Protein AF-A0A401PVR5-F1 (afdb_monomer_lite)

Organism: Scyliorhinus torazame (NCBI:txid75743)

Foldseek 3Di:
DDDDDPDPPPPPPPPDDPDDDDDDPDPVVLVVCQVVQAQDQPDPDPPDPRRVPGDHDDDDPPDDPCVVCVVVVVVVVVVVVVVVVVVVVVVVVVVVVVVVVVVVVVVVVVCVVCVVVVHDDDDDDDPDPDDDDPVRVVVVVVVVVVVVVVVVVVVVVVVVVVVVCVVVVCVVPPVPPPDD

Radius of gyration: 46.66 Å; chains: 1; bounding box: 92×115×106 Å

InterPro domains:
  IPR039119 ABT1/Esf2 [PTHR12311] (5-173)
  IPR060369 Pre-rRNA-processing protein ESF2-like coiled-coil region [PF27577] (66-111)

Structure (mmCIF, N/CA/C/O backbone):
data_AF-A0A401PVR5-F1
#
_entry.id   AF-A0A401PVR5-F1
#
loop_
_atom_site.group_PDB
_atom_site.id
_atom_site.type_symbol
_atom_site.label_atom_id
_atom_site.label_alt_id
_atom_site.label_comp_id
_atom_site.label_asym_id
_atom_site.label_entity_id
_atom_site.label_seq_id
_atom_site.pdbx_PDB_ins_code
_atom_site.Cartn_x
_atom_site.Cartn_y
_atom_site.Cartn_z
_atom_site.occupancy
_atom_site.B_iso_or_equiv
_atom_site.auth_seq_id
_atom_site.auth_comp_id
_atom_site.auth_asym_id
_atom_site.auth_atom_id
_atom_site.pdbx_PDB_model_num
ATOM 1 N N . THR A 1 1 ? 1.203 54.900 -40.734 1.00 43.44 1 THR A N 1
ATOM 2 C CA . THR A 1 1 ? 0.193 53.871 -41.084 1.00 43.44 1 THR A CA 1
ATOM 3 C C . THR A 1 1 ? 0.898 52.586 -41.490 1.00 43.44 1 THR A C 1
ATOM 5 O O . THR A 1 1 ? 1.979 52.673 -42.048 1.00 43.44 1 THR A O 1
ATOM 8 N N . ARG A 1 2 ? 0.270 51.426 -41.217 1.00 43.12 2 ARG A N 1
ATOM 9 C CA . ARG A 1 2 ? 0.728 50.028 -41.450 1.00 43.12 2 ARG A CA 1
ATOM 10 C C . ARG A 1 2 ? 1.867 49.588 -40.511 1.00 43.12 2 ARG A C 1
ATOM 12 O O . ARG A 1 2 ? 3.000 49.989 -40.677 1.00 43.12 2 ARG A O 1
ATOM 19 N N . GLY A 1 3 ? 1.661 48.796 -39.462 1.00 45.09 3 GLY A N 1
ATOM 20 C CA . GLY A 1 3 ? 0.705 47.707 -39.303 1.00 45.09 3 GLY A CA 1
ATOM 21 C C . GLY A 1 3 ? 1.276 46.426 -39.908 1.00 45.09 3 GLY A C 1
ATOM 22 O O . GLY A 1 3 ? 0.932 46.085 -41.032 1.00 45.09 3 GLY A O 1
ATOM 23 N N . SER A 1 4 ? 2.096 45.691 -39.150 1.00 46.09 4 SER A N 1
ATOM 24 C CA . SER A 1 4 ? 2.205 44.242 -39.333 1.00 46.09 4 SER A CA 1
ATOM 25 C C . SER A 1 4 ? 2.110 43.541 -37.974 1.00 46.09 4 SER A C 1
ATOM 27 O O . SER A 1 4 ? 2.965 43.626 -37.095 1.00 46.09 4 SER A O 1
ATOM 29 N N . ARG A 1 5 ? 0.953 42.905 -37.775 1.00 54.34 5 ARG A N 1
ATOM 30 C CA . ARG A 1 5 ? 0.656 41.993 -36.675 1.00 54.34 5 ARG A CA 1
ATOM 31 C C . ARG A 1 5 ? 1.469 40.715 -36.885 1.00 54.34 5 ARG A C 1
ATOM 33 O O . ARG A 1 5 ? 1.010 39.795 -37.556 1.00 54.34 5 ARG A O 1
ATOM 40 N N . GLY A 1 6 ? 2.639 40.627 -36.263 1.00 49.81 6 GLY A N 1
ATOM 41 C CA . GLY A 1 6 ? 3.298 39.351 -35.991 1.00 49.81 6 GLY A CA 1
ATOM 42 C C . GLY A 1 6 ? 2.595 38.657 -34.826 1.00 49.81 6 GLY A C 1
ATOM 43 O O . GLY A 1 6 ? 2.890 38.921 -33.665 1.00 49.81 6 GLY A O 1
ATOM 44 N N . LYS A 1 7 ? 1.595 37.836 -35.152 1.00 49.62 7 LYS A N 1
ATOM 45 C CA . LYS A 1 7 ? 0.781 36.997 -34.257 1.00 49.62 7 LYS A CA 1
ATOM 46 C C . LYS A 1 7 ? 1.609 36.472 -33.069 1.00 49.62 7 LYS A C 1
ATOM 48 O O . LYS A 1 7 ? 2.506 35.652 -33.254 1.00 49.62 7 LYS A O 1
ATOM 53 N N . LYS A 1 8 ? 1.265 36.888 -31.840 1.00 49.59 8 LYS A N 1
ATOM 54 C CA . LYS A 1 8 ? 1.610 36.153 -30.612 1.00 49.59 8 LYS A CA 1
ATOM 55 C C . LYS A 1 8 ? 0.906 34.798 -30.700 1.00 49.59 8 LYS A C 1
ATOM 57 O O . LYS A 1 8 ? -0.167 34.615 -30.133 1.00 49.59 8 LYS A O 1
ATOM 62 N N . ASN A 1 9 ? 1.460 33.863 -31.469 1.00 49.44 9 ASN A N 1
ATOM 63 C CA . ASN A 1 9 ? 1.042 32.475 -31.407 1.00 49.44 9 ASN A CA 1
ATOM 64 C C . ASN A 1 9 ? 1.387 32.029 -29.995 1.00 49.44 9 ASN A C 1
ATOM 66 O O . ASN A 1 9 ? 2.559 31.832 -29.674 1.00 49.44 9 ASN A O 1
ATOM 70 N N . GLY A 1 10 ? 0.361 31.988 -29.140 1.00 51.56 10 GLY A N 1
ATOM 71 C CA . GLY A 1 10 ? 0.445 31.514 -27.774 1.00 51.56 10 GLY A CA 1
ATOM 72 C C . GLY A 1 10 ? 1.213 30.211 -27.797 1.00 51.56 10 GLY A C 1
ATOM 73 O O . GLY A 1 10 ? 0.718 29.197 -28.292 1.00 51.56 10 GLY A O 1
ATOM 74 N N . LYS A 1 11 ? 2.467 30.275 -27.344 1.00 57.84 11 LYS A N 1
ATOM 75 C CA . LYS A 1 11 ? 3.331 29.116 -27.204 1.00 57.84 11 LYS A CA 1
ATOM 76 C C . LYS A 1 11 ? 2.572 28.255 -26.210 1.00 57.84 11 LYS A C 1
ATOM 78 O O . LYS A 1 11 ? 2.575 28.559 -25.020 1.00 57.84 11 LYS A O 1
ATOM 83 N N . ARG A 1 12 ? 1.831 27.256 -26.706 1.00 60.22 12 ARG A N 1
ATOM 84 C CA . ARG A 1 12 ? 1.288 26.184 -25.880 1.00 60.22 12 ARG A CA 1
ATOM 85 C C . ARG A 1 12 ? 2.527 25.625 -25.207 1.00 60.22 12 ARG A C 1
ATOM 87 O O . ARG A 1 12 ? 3.291 24.898 -25.839 1.00 60.22 12 ARG A O 1
ATOM 94 N N . ARG A 1 13 ? 2.808 26.081 -23.985 1.00 60.53 13 ARG A N 1
ATOM 95 C CA . ARG A 1 13 ? 3.839 25.514 -23.127 1.00 60.53 13 ARG A CA 1
ATOM 96 C C . ARG A 1 13 ? 3.290 24.139 -22.787 1.00 60.53 13 ARG A C 1
ATOM 98 O O . ARG A 1 13 ? 2.612 23.961 -21.783 1.00 60.53 13 ARG A O 1
ATOM 105 N N . GLY A 1 14 ? 3.436 23.211 -23.734 1.00 62.59 14 GLY A N 1
ATOM 106 C CA . GLY A 1 14 ? 3.152 21.809 -23.512 1.00 62.59 14 GLY A CA 1
ATOM 107 C C . GLY A 1 14 ? 3.935 21.437 -22.271 1.00 62.59 14 GLY A C 1
ATOM 108 O O . GLY A 1 14 ? 5.108 21.801 -22.173 1.00 62.59 14 GLY A O 1
ATOM 109 N N . LYS A 1 15 ? 3.251 20.829 -21.304 1.00 72.44 15 LYS A N 1
ATOM 110 C CA . LYS A 1 15 ? 3.867 20.342 -20.073 1.00 72.44 15 LYS A CA 1
ATOM 111 C C . LYS A 1 15 ? 5.129 19.579 -20.471 1.00 72.44 15 LYS A C 1
ATOM 113 O O . LYS A 1 15 ? 5.051 18.609 -21.223 1.00 72.44 15 LYS A O 1
ATOM 118 N N . SER A 1 16 ? 6.283 20.102 -20.076 1.00 76.81 16 SER A N 1
ATOM 119 C CA . SER A 1 16 ? 7.560 19.432 -20.266 1.00 76.81 16 SER A CA 1
ATOM 120 C C . SER A 1 16 ? 7.640 18.364 -19.192 1.00 76.81 16 SER A C 1
ATOM 122 O O . SER A 1 16 ? 7.754 18.682 -18.010 1.00 76.81 16 SER A O 1
ATOM 124 N N . PHE A 1 17 ? 7.501 17.114 -19.603 1.00 82.62 17 PHE A N 1
ATOM 125 C CA . PHE A 1 17 ? 7.774 15.976 -18.743 1.00 82.62 17 PHE A CA 1
ATOM 126 C C . PHE A 1 17 ? 9.237 15.589 -18.935 1.00 82.62 17 PHE A C 1
ATOM 128 O O . PHE A 1 17 ? 9.705 15.531 -20.071 1.0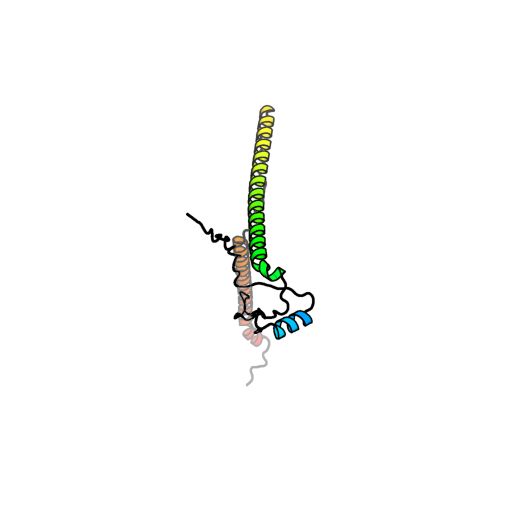0 82.62 17 PHE A O 1
ATOM 135 N N . THR A 1 18 ? 9.948 15.367 -17.832 1.00 86.19 18 THR A N 1
ATOM 136 C CA . THR A 1 18 ? 11.359 14.955 -17.855 1.00 86.19 18 THR A CA 1
ATOM 137 C C . THR A 1 18 ? 11.502 13.492 -18.267 1.00 86.19 18 THR A C 1
ATOM 139 O O . THR A 1 18 ? 12.460 13.126 -18.935 1.00 86.19 18 THR A O 1
ATOM 142 N N . GLU A 1 19 ? 10.527 12.660 -17.896 1.00 90.50 19 GLU A N 1
ATOM 143 C CA . GLU A 1 19 ? 10.560 11.211 -18.080 1.00 90.50 19 GLU A CA 1
ATOM 144 C C . GLU A 1 19 ? 9.168 10.677 -18.442 1.00 90.50 19 GLU A C 1
ATOM 146 O O . GLU A 1 19 ? 8.143 11.315 -18.174 1.00 90.50 19 GLU A O 1
ATOM 151 N N . GLY A 1 20 ? 9.129 9.490 -19.047 1.00 91.94 20 GLY A N 1
ATOM 152 C CA . GLY A 1 20 ? 7.903 8.802 -19.435 1.00 91.94 20 GLY A CA 1
ATOM 153 C C . GLY A 1 20 ? 8.089 7.288 -19.472 1.00 91.94 20 GLY A C 1
ATOM 154 O O . GLY A 1 20 ? 9.207 6.785 -19.555 1.00 91.94 20 GLY A O 1
ATOM 155 N N . TRP A 1 21 ? 6.973 6.564 -19.417 1.00 93.25 21 TRP A N 1
ATOM 156 C CA . TRP A 1 21 ? 6.944 5.105 -19.372 1.00 93.25 21 TRP A CA 1
ATOM 157 C C . TRP A 1 21 ? 6.243 4.551 -20.611 1.00 93.25 21 TRP A C 1
ATOM 159 O O . TRP A 1 21 ? 5.216 5.079 -21.033 1.00 93.25 21 TRP A O 1
ATOM 169 N N . VAL A 1 22 ? 6.784 3.472 -21.179 1.00 94.50 22 VAL A N 1
ATOM 170 C CA . VAL A 1 22 ? 6.190 2.747 -22.310 1.00 94.50 22 VAL A CA 1
ATOM 171 C C . VAL A 1 22 ? 6.141 1.266 -21.956 1.00 94.50 22 VAL A C 1
ATOM 173 O O . VAL A 1 22 ? 7.166 0.669 -21.626 1.00 94.50 22 VAL A O 1
ATOM 176 N N . GLU A 1 23 ? 4.954 0.670 -22.023 1.00 95.06 23 GLU A N 1
ATOM 177 C CA . GLU A 1 23 ? 4.744 -0.758 -21.789 1.00 95.06 23 GLU A CA 1
ATOM 178 C C . GLU A 1 23 ? 4.593 -1.493 -23.124 1.00 95.06 23 GLU A C 1
ATOM 180 O O . GLU A 1 23 ? 3.884 -1.049 -24.026 1.00 95.06 23 GLU A O 1
ATOM 185 N N . PHE A 1 24 ? 5.265 -2.636 -23.251 1.00 95.88 24 PHE A N 1
ATOM 186 C CA . PHE A 1 24 ? 5.191 -3.497 -24.427 1.00 95.88 24 PHE A CA 1
ATOM 187 C C . PHE A 1 24 ? 4.557 -4.831 -24.048 1.00 95.88 24 PHE A C 1
ATOM 189 O O . PHE A 1 24 ? 4.906 -5.417 -23.025 1.00 95.88 24 PHE A O 1
ATOM 196 N N . GLN A 1 25 ? 3.711 -5.371 -24.927 1.00 95.81 25 GLN A N 1
ATOM 197 C CA . GLN A 1 25 ? 3.118 -6.699 -24.734 1.00 95.81 25 GLN A CA 1
ATOM 198 C C . GLN A 1 25 ? 4.159 -7.830 -24.821 1.00 95.81 25 GLN A C 1
ATOM 200 O O . GLN A 1 25 ? 4.054 -8.828 -24.113 1.00 95.81 25 GLN A O 1
ATOM 205 N N . ASN A 1 26 ? 5.187 -7.683 -25.668 1.00 96.62 26 ASN A N 1
ATOM 206 C CA . ASN A 1 26 ? 6.224 -8.699 -25.868 1.00 96.62 26 ASN A CA 1
ATOM 207 C C . ASN A 1 26 ? 7.610 -8.202 -25.418 1.00 96.62 26 ASN A C 1
ATOM 209 O O . ASN A 1 26 ? 8.146 -7.228 -25.955 1.00 96.62 26 ASN A O 1
ATOM 213 N N . LYS A 1 27 ? 8.244 -8.938 -24.491 1.00 96.00 27 LYS A N 1
ATOM 214 C CA . LYS A 1 27 ? 9.582 -8.623 -23.957 1.00 96.00 27 LYS A CA 1
ATOM 215 C C . LYS A 1 27 ? 10.678 -8.586 -25.027 1.00 96.00 27 LYS A C 1
ATOM 217 O O . LYS A 1 27 ? 11.639 -7.836 -24.883 1.00 96.00 27 LYS A O 1
ATOM 222 N N . ALA A 1 28 ? 10.560 -9.386 -26.089 1.00 97.06 28 ALA A N 1
ATOM 223 C CA . ALA A 1 28 ? 11.546 -9.409 -27.169 1.00 97.06 28 ALA A CA 1
ATOM 224 C C . ALA A 1 28 ? 11.526 -8.101 -27.973 1.00 97.06 28 ALA A C 1
ATOM 226 O O . ALA A 1 28 ? 12.579 -7.589 -28.352 1.00 97.06 28 ALA A O 1
ATOM 227 N N . VAL A 1 29 ? 10.336 -7.532 -28.191 1.00 97.19 29 VAL A N 1
ATOM 228 C CA . VAL A 1 29 ? 10.176 -6.223 -28.839 1.00 97.19 29 VAL A CA 1
ATOM 229 C C . VAL A 1 29 ? 10.737 -5.131 -27.937 1.00 97.19 29 VAL A C 1
ATOM 231 O O . VAL A 1 29 ? 11.561 -4.351 -28.394 1.00 97.19 29 VAL A O 1
ATOM 234 N N . ALA A 1 30 ? 10.389 -5.140 -26.647 1.00 97.12 30 ALA A N 1
ATOM 235 C CA . ALA A 1 30 ? 10.889 -4.159 -25.684 1.00 97.12 30 ALA A CA 1
ATOM 236 C C . ALA A 1 30 ? 12.426 -4.108 -25.637 1.00 97.12 30 ALA A C 1
ATOM 238 O O . ALA A 1 30 ? 13.016 -3.034 -25.715 1.00 97.12 30 ALA A O 1
ATOM 239 N N . LYS A 1 31 ? 13.081 -5.277 -25.564 1.00 97.12 31 LYS A N 1
ATOM 240 C CA . LYS A 1 31 ? 14.548 -5.381 -25.577 1.00 97.12 31 LYS A CA 1
ATOM 241 C C . LYS A 1 31 ? 15.157 -4.834 -26.866 1.00 97.12 31 LYS A C 1
ATOM 243 O O . LYS A 1 31 ? 16.134 -4.099 -26.800 1.00 97.12 31 LYS A O 1
ATOM 248 N N . ARG A 1 32 ? 14.575 -5.175 -28.020 1.00 97.44 32 ARG A N 1
ATOM 249 C CA . ARG A 1 32 ? 15.043 -4.700 -29.329 1.00 97.44 32 ARG A CA 1
ATOM 250 C C . ARG A 1 32 ? 14.913 -3.187 -29.447 1.00 97.44 32 ARG A C 1
ATOM 252 O O . ARG A 1 32 ? 15.872 -2.530 -29.811 1.00 97.44 32 ARG A O 1
ATOM 259 N N . VAL A 1 33 ? 13.754 -2.640 -29.081 1.00 96.94 33 VAL A N 1
ATOM 260 C CA . VAL A 1 33 ? 13.499 -1.196 -29.113 1.00 96.94 33 VAL A CA 1
ATOM 261 C C . VAL A 1 33 ? 14.455 -0.457 -28.185 1.00 96.94 33 VAL A C 1
ATOM 263 O O . VAL A 1 33 ? 15.056 0.521 -28.610 1.00 96.94 33 VAL A O 1
ATOM 266 N N . ALA A 1 34 ? 14.649 -0.941 -26.956 1.00 96.81 34 ALA A N 1
ATOM 267 C CA . ALA A 1 34 ? 15.606 -0.340 -26.034 1.00 96.81 34 ALA A CA 1
ATOM 268 C C . ALA A 1 34 ? 17.033 -0.367 -26.605 1.00 96.81 34 ALA A C 1
ATOM 270 O O . ALA A 1 34 ? 17.699 0.656 -26.592 1.00 96.81 34 ALA A O 1
ATOM 271 N N . ALA A 1 35 ? 17.481 -1.496 -27.162 1.00 96.50 35 ALA A N 1
ATOM 272 C CA . ALA A 1 35 ? 18.816 -1.605 -27.751 1.00 96.50 35 ALA A CA 1
ATOM 273 C C . ALA A 1 35 ? 19.004 -0.728 -29.003 1.00 96.50 35 ALA A C 1
ATOM 275 O O . ALA A 1 35 ? 20.085 -0.191 -29.205 1.00 96.50 35 ALA A O 1
ATOM 276 N N . SER A 1 36 ? 17.972 -0.584 -29.840 1.00 95.94 36 SER A N 1
ATOM 277 C CA . SER A 1 36 ? 18.053 0.185 -31.087 1.00 95.94 36 SER A CA 1
ATOM 278 C C . SER A 1 36 ? 17.867 1.688 -30.895 1.00 95.94 36 SER A C 1
ATOM 280 O O . SER A 1 36 ? 18.489 2.465 -31.610 1.00 95.94 36 SER A O 1
ATOM 282 N N . LEU A 1 37 ? 16.983 2.106 -29.985 1.00 95.00 37 LEU A N 1
ATOM 283 C CA . LEU A 1 37 ? 16.695 3.523 -29.766 1.00 95.00 37 LEU A CA 1
ATOM 284 C C . LEU A 1 37 ? 17.604 4.151 -28.718 1.00 95.00 37 LEU A C 1
ATOM 286 O O . LEU A 1 37 ? 17.794 5.356 -28.766 1.00 95.00 37 LEU A O 1
ATOM 290 N N . HIS A 1 38 ? 18.164 3.397 -27.771 1.00 96.69 38 HIS A N 1
ATOM 291 C CA . HIS A 1 38 ? 19.040 3.998 -26.770 1.00 96.69 38 HIS A CA 1
ATOM 292 C C . HIS A 1 38 ? 20.262 4.653 -27.429 1.00 96.69 38 HIS A C 1
ATOM 294 O O . HIS A 1 38 ? 20.974 4.025 -28.209 1.00 96.69 38 HIS A O 1
ATOM 300 N N . ASN A 1 39 ? 20.487 5.926 -27.102 1.00 95.19 39 ASN A N 1
ATOM 301 C CA . ASN A 1 39 ? 21.510 6.807 -27.668 1.00 95.19 39 ASN A CA 1
ATOM 302 C C . ASN A 1 39 ? 21.351 7.102 -29.171 1.00 95.19 39 ASN A C 1
ATOM 304 O O . ASN A 1 39 ? 22.289 7.583 -29.802 1.00 95.19 39 ASN A O 1
ATOM 308 N N . ALA A 1 40 ? 20.169 6.865 -29.747 1.00 94.50 40 ALA A N 1
ATOM 309 C CA . ALA A 1 40 ? 19.851 7.265 -31.116 1.00 94.50 40 ALA A CA 1
ATOM 310 C C . ALA A 1 40 ? 19.257 8.689 -31.158 1.00 94.50 40 ALA A C 1
ATOM 312 O O . ALA A 1 40 ? 18.533 9.070 -30.234 1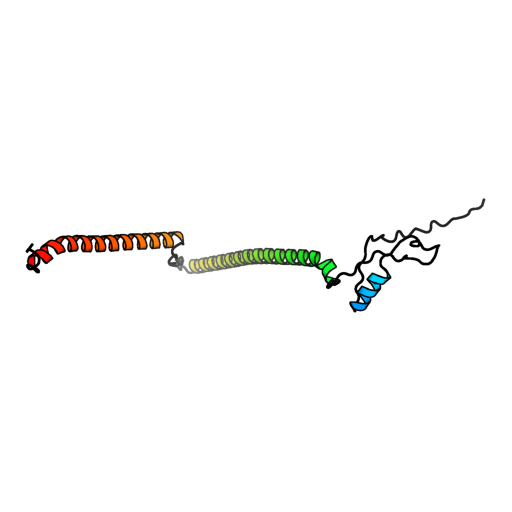.00 94.50 40 ALA A O 1
ATOM 313 N N . PRO A 1 41 ? 19.498 9.478 -32.220 1.00 94.69 41 PRO A N 1
ATOM 314 C CA . PRO A 1 41 ? 18.901 10.806 -32.366 1.00 94.69 41 PRO A CA 1
ATOM 315 C C . PRO A 1 41 ? 17.373 10.730 -32.456 1.00 94.69 41 PRO A C 1
ATOM 317 O O . PRO A 1 41 ? 16.816 9.878 -33.154 1.00 94.69 41 PRO A O 1
ATOM 320 N N . ILE A 1 42 ? 16.682 11.633 -31.754 1.00 91.25 42 ILE A N 1
ATOM 321 C CA . ILE A 1 42 ? 15.213 11.642 -31.688 1.00 91.25 42 ILE A CA 1
ATOM 322 C C . ILE A 1 42 ? 14.598 12.065 -33.024 1.00 91.25 42 ILE A C 1
ATOM 324 O O . ILE A 1 42 ? 13.584 11.512 -33.458 1.00 91.25 42 ILE A O 1
ATOM 328 N N . GLY A 1 43 ? 15.184 13.067 -33.677 1.00 85.94 43 GLY A N 1
ATOM 329 C CA . GLY A 1 43 ? 14.694 13.613 -34.935 1.00 85.94 43 GLY A CA 1
ATOM 330 C C . GLY A 1 43 ? 15.684 13.432 -36.076 1.00 85.94 43 GLY A C 1
ATOM 331 O O . GLY A 1 43 ? 16.859 13.733 -35.945 1.00 85.94 43 GLY A O 1
ATOM 332 N N . THR A 1 44 ? 15.186 13.051 -37.251 1.00 83.06 44 THR A N 1
ATOM 333 C CA . THR A 1 44 ? 15.981 13.035 -38.494 1.00 83.06 44 THR A CA 1
ATOM 334 C C . THR A 1 44 ? 15.940 14.370 -39.247 1.00 83.06 44 THR A C 1
ATOM 336 O O . THR A 1 44 ? 16.709 14.602 -40.176 1.00 83.06 44 THR A O 1
ATOM 339 N N . ARG A 1 45 ? 15.018 15.272 -38.880 1.00 90.12 45 ARG A N 1
ATOM 340 C CA . ARG A 1 45 ? 14.787 16.549 -39.573 1.00 90.12 45 ARG A CA 1
ATOM 341 C C . ARG A 1 45 ? 15.514 17.694 -38.876 1.00 90.12 45 ARG A C 1
ATOM 343 O O . ARG A 1 45 ? 15.199 17.995 -37.728 1.00 90.12 45 ARG A O 1
ATOM 350 N N . LYS A 1 46 ? 16.339 18.435 -39.622 1.00 86.44 46 LYS A N 1
ATOM 351 C CA . LYS A 1 46 ? 17.110 19.605 -39.139 1.00 86.44 46 LYS A CA 1
ATOM 352 C C . LYS A 1 46 ? 16.286 20.730 -38.502 1.00 86.44 46 LYS A C 1
ATOM 354 O O . LYS A 1 46 ? 16.813 21.522 -37.739 1.00 86.44 46 LYS A O 1
ATOM 359 N N . ARG A 1 47 ? 14.991 20.831 -38.820 1.00 88.31 47 ARG A N 1
ATOM 360 C CA . ARG A 1 47 ? 14.071 21.830 -38.235 1.00 88.31 47 ARG A CA 1
ATOM 361 C C . ARG A 1 47 ? 13.231 21.282 -37.074 1.00 88.31 47 ARG A C 1
ATOM 363 O O . ARG A 1 47 ? 12.314 21.960 -36.615 1.00 88.31 47 ARG A O 1
ATOM 370 N N . SER A 1 48 ? 13.473 20.043 -36.645 1.00 87.50 48 SER A N 1
ATOM 371 C CA . SER A 1 48 ? 12.782 19.455 -35.497 1.00 87.50 48 SER A CA 1
ATOM 372 C C . SER A 1 48 ? 13.259 20.106 -34.204 1.00 87.50 48 SER A C 1
ATOM 374 O O . SER A 1 48 ? 14.438 20.405 -34.058 1.00 87.50 48 SER A O 1
ATOM 376 N N . ARG A 1 49 ? 12.354 20.257 -33.233 1.00 85.94 49 ARG A N 1
ATOM 377 C CA . ARG A 1 49 ? 12.703 20.736 -31.886 1.00 85.94 49 ARG A CA 1
ATOM 378 C C . ARG A 1 49 ? 13.716 19.828 -31.180 1.00 85.94 49 ARG A C 1
ATOM 380 O O . ARG A 1 49 ? 14.458 20.312 -30.345 1.00 85.94 49 ARG A O 1
ATOM 387 N N . PHE A 1 50 ? 13.703 18.540 -31.510 1.00 88.06 50 PHE A N 1
ATOM 388 C CA . PHE A 1 50 ? 14.493 17.492 -30.862 1.00 88.06 50 PHE A CA 1
ATOM 389 C C . PHE A 1 50 ? 15.591 16.962 -31.796 1.00 88.06 50 PHE A C 1
ATOM 391 O O . PHE A 1 50 ? 15.835 15.762 -31.851 1.00 88.06 50 PHE A O 1
ATOM 398 N N . HIS A 1 51 ? 16.145 17.823 -32.656 1.00 90.06 51 HIS A N 1
ATOM 399 C CA . HIS A 1 51 ? 17.158 17.409 -33.630 1.00 90.06 51 HIS A CA 1
ATOM 400 C C . HIS A 1 51 ? 18.466 16.989 -32.948 1.00 90.06 51 HIS A C 1
ATOM 402 O O . HIS A 1 51 ? 19.034 15.967 -33.316 1.00 90.06 51 HIS A O 1
ATOM 408 N N . ASP A 1 52 ? 18.897 17.752 -31.944 1.00 90.56 52 ASP A N 1
ATOM 409 C CA . ASP A 1 52 ? 20.166 17.524 -31.243 1.00 90.56 52 ASP A CA 1
ATOM 410 C C . ASP A 1 52 ? 20.013 16.602 -30.018 1.00 90.56 52 ASP A C 1
ATOM 412 O O . ASP A 1 52 ? 21.000 16.226 -29.390 1.00 90.56 52 ASP A O 1
ATOM 416 N N . ASP A 1 53 ? 18.779 16.209 -29.689 1.00 91.25 53 ASP A N 1
ATOM 417 C CA . ASP A 1 53 ? 18.487 15.352 -28.543 1.00 91.25 53 ASP A CA 1
ATOM 418 C C . ASP A 1 53 ? 18.622 13.866 -28.906 1.00 91.25 53 ASP A C 1
ATOM 420 O O . ASP A 1 53 ? 18.193 13.412 -29.975 1.00 91.25 53 ASP A O 1
ATOM 424 N N . LEU A 1 54 ? 19.159 13.086 -27.965 1.00 94.31 54 LEU A N 1
ATOM 425 C CA . LEU A 1 54 ? 19.259 11.631 -28.051 1.00 94.31 54 LEU A CA 1
ATOM 426 C C . LEU A 1 54 ? 18.187 10.956 -27.188 1.00 94.31 54 LEU A C 1
ATOM 428 O O . LEU A 1 54 ? 17.835 11.419 -26.102 1.00 94.31 54 LEU A O 1
ATOM 432 N N . TRP A 1 55 ? 17.697 9.810 -27.645 1.00 94.44 55 TRP A N 1
ATOM 433 C CA . TRP A 1 55 ? 16.839 8.931 -26.862 1.00 94.44 55 TRP A CA 1
ATOM 434 C C . TRP A 1 55 ? 17.614 8.316 -25.689 1.00 94.44 55 TRP A C 1
ATOM 436 O O . TRP A 1 55 ? 18.583 7.582 -25.878 1.00 94.44 55 TRP A O 1
ATOM 446 N N . ASN A 1 56 ? 17.130 8.516 -24.465 1.00 94.88 56 ASN A N 1
ATOM 447 C CA . ASN A 1 56 ? 17.596 7.790 -23.285 1.00 94.88 56 ASN A CA 1
ATOM 448 C C . ASN A 1 56 ? 16.488 6.842 -22.800 1.00 94.88 56 ASN A C 1
ATOM 450 O O . ASN A 1 56 ? 15.510 7.281 -22.201 1.00 94.88 56 ASN A O 1
ATOM 454 N N . ILE A 1 57 ? 16.599 5.548 -23.117 1.00 95.00 57 ILE A N 1
ATOM 455 C CA . ILE A 1 57 ? 15.583 4.535 -22.807 1.00 95.00 57 ILE A CA 1
ATOM 456 C C . ILE A 1 57 ? 16.272 3.322 -22.188 1.00 95.00 57 ILE A C 1
ATOM 458 O O . ILE A 1 57 ? 17.263 2.823 -22.717 1.00 95.00 57 ILE A O 1
ATOM 462 N N . LYS A 1 58 ? 15.701 2.796 -21.101 1.00 95.75 58 LYS A N 1
ATOM 463 C CA . LYS A 1 58 ? 16.166 1.579 -20.431 1.00 95.75 58 LYS A CA 1
ATOM 464 C C . LYS A 1 58 ? 15.049 0.545 -20.363 1.00 95.75 58 LYS A C 1
ATOM 466 O O . LYS A 1 58 ? 13.924 0.852 -19.981 1.00 95.75 58 LYS A O 1
ATOM 471 N N . TYR A 1 59 ? 15.373 -0.705 -20.684 1.00 96.38 59 TYR A N 1
ATOM 472 C CA . TYR A 1 59 ? 14.461 -1.823 -20.459 1.00 96.38 59 TYR A CA 1
ATOM 473 C C . TYR A 1 59 ? 14.472 -2.238 -18.983 1.00 96.38 59 TYR A C 1
ATOM 475 O O . TYR A 1 59 ? 15.533 -2.521 -18.422 1.00 96.38 59 TYR A O 1
ATOM 483 N N . LEU A 1 60 ? 13.289 -2.338 -18.373 1.00 95.38 60 LEU A N 1
ATOM 484 C CA . LEU A 1 60 ? 13.120 -2.873 -17.024 1.00 95.38 60 LEU A CA 1
ATOM 485 C C . LEU A 1 60 ? 12.470 -4.255 -17.076 1.00 95.38 60 LEU A C 1
ATOM 487 O O . LEU A 1 60 ? 11.357 -4.438 -17.565 1.00 95.38 60 LEU A O 1
ATOM 491 N N . HIS A 1 61 ? 13.178 -5.253 -16.552 1.00 94.88 61 HIS A N 1
ATOM 492 C CA . HIS A 1 61 ? 12.683 -6.622 -16.497 1.00 94.88 61 HIS A CA 1
ATOM 493 C C . HIS A 1 61 ? 11.581 -6.772 -15.442 1.00 94.88 61 HIS A C 1
ATOM 495 O O . HIS A 1 61 ? 11.729 -6.289 -14.323 1.00 94.88 61 HIS A O 1
ATOM 501 N N . ARG A 1 62 ? 10.502 -7.493 -15.788 1.00 93.44 62 ARG A N 1
ATOM 502 C CA . ARG A 1 62 ? 9.359 -7.799 -14.897 1.00 93.44 62 ARG A CA 1
ATOM 503 C C . ARG A 1 62 ? 8.660 -6.562 -14.319 1.00 93.44 62 ARG A C 1
ATOM 505 O O . ARG A 1 62 ? 7.948 -6.668 -13.325 1.00 93.44 62 ARG A O 1
ATOM 512 N N . PHE A 1 63 ? 8.830 -5.408 -14.952 1.00 92.94 63 PHE A N 1
ATOM 513 C CA . PHE A 1 63 ? 8.169 -4.175 -14.562 1.00 92.94 63 PHE A CA 1
ATOM 514 C C . PHE A 1 63 ? 6.856 -4.015 -15.337 1.00 92.94 63 PHE A C 1
ATOM 516 O O . PHE A 1 63 ? 6.834 -4.230 -16.547 1.00 92.94 63 PHE A O 1
ATOM 523 N N . LYS A 1 64 ? 5.770 -3.668 -14.641 1.00 92.06 64 LYS A N 1
ATOM 524 C CA . LYS A 1 64 ? 4.428 -3.473 -15.208 1.00 92.06 64 LYS A CA 1
ATOM 525 C C . LYS A 1 64 ? 3.928 -2.077 -14.878 1.00 92.06 64 LYS A C 1
ATOM 527 O O . LYS A 1 64 ? 4.347 -1.504 -13.872 1.00 92.06 64 LYS A O 1
ATOM 532 N N . TRP A 1 65 ? 2.975 -1.567 -15.656 1.00 90.50 65 TRP A N 1
ATOM 533 C CA . TRP A 1 65 ? 2.377 -0.250 -15.402 1.00 90.50 65 TRP A CA 1
ATOM 534 C C . TRP A 1 65 ? 1.821 -0.098 -13.978 1.00 90.50 65 TRP A C 1
ATOM 536 O O . TRP A 1 65 ? 1.945 0.957 -13.360 1.00 90.50 65 TRP A O 1
ATOM 546 N N . THR A 1 66 ? 1.282 -1.181 -13.411 1.00 89.38 66 THR A N 1
ATOM 547 C CA . THR A 1 66 ? 0.758 -1.227 -12.036 1.00 89.38 66 THR A CA 1
ATOM 548 C C . THR A 1 66 ? 1.791 -0.829 -10.983 1.00 89.38 66 THR A C 1
ATOM 550 O O . THR A 1 66 ? 1.426 -0.196 -9.991 1.00 89.38 66 THR A O 1
ATOM 553 N N . HIS A 1 67 ? 3.072 -1.139 -11.212 1.00 90.06 67 HIS A N 1
ATOM 554 C CA . HIS A 1 67 ? 4.159 -0.836 -10.278 1.00 90.06 67 HIS A CA 1
ATOM 555 C C . HIS A 1 67 ? 4.446 0.671 -10.178 1.00 90.06 67 HIS A C 1
ATOM 557 O O . HIS A 1 67 ? 4.966 1.124 -9.163 1.00 90.06 67 HIS A O 1
ATOM 563 N N . LEU A 1 68 ? 4.055 1.480 -11.175 1.00 88.75 68 LEU A N 1
ATOM 564 C CA . LEU A 1 68 ? 4.227 2.941 -11.128 1.00 88.75 68 LEU A CA 1
ATOM 565 C C . LEU A 1 68 ? 3.405 3.589 -10.018 1.00 88.75 68 LEU A C 1
ATOM 567 O O . LEU A 1 68 ? 3.836 4.552 -9.390 1.00 88.75 68 LEU A O 1
ATOM 571 N N . SER A 1 69 ? 2.212 3.054 -9.776 1.00 88.19 69 SER A N 1
ATOM 572 C CA . SER A 1 69 ? 1.293 3.551 -8.755 1.00 88.19 69 SER A CA 1
ATOM 573 C C . SER A 1 69 ? 1.254 2.682 -7.504 1.00 88.19 69 SER A C 1
ATOM 575 O O . SER A 1 69 ? 0.526 3.018 -6.577 1.00 88.19 69 SER A O 1
ATOM 577 N N . GLU A 1 70 ? 1.989 1.568 -7.471 1.00 88.38 70 GLU A N 1
ATOM 578 C CA . GLU A 1 70 ? 1.864 0.538 -6.435 1.00 88.38 70 GLU A CA 1
ATOM 579 C C . GLU A 1 70 ? 2.105 1.097 -5.037 1.00 88.38 70 GLU A C 1
ATOM 581 O O . GLU A 1 70 ? 1.255 0.931 -4.167 1.00 88.38 70 GLU A O 1
ATOM 586 N N . ARG A 1 71 ? 3.192 1.852 -4.843 1.00 83.75 71 ARG A N 1
ATOM 587 C CA . ARG A 1 71 ? 3.480 2.498 -3.556 1.00 83.75 71 ARG A CA 1
ATOM 588 C C . ARG A 1 71 ? 2.342 3.416 -3.107 1.00 83.75 71 ARG A C 1
ATOM 590 O O . ARG A 1 71 ? 1.853 3.290 -1.990 1.00 83.75 71 ARG A O 1
ATOM 597 N N . LEU A 1 72 ? 1.885 4.303 -3.992 1.00 86.12 72 LEU A N 1
ATOM 598 C CA . LEU A 1 72 ? 0.804 5.243 -3.687 1.00 86.12 72 LEU A CA 1
ATOM 599 C C . LEU A 1 72 ? -0.524 4.517 -3.416 1.00 86.12 72 LEU A C 1
ATOM 601 O O . LEU A 1 72 ? -1.296 4.921 -2.547 1.00 86.12 72 LEU A O 1
ATOM 605 N N . ALA A 1 73 ? -0.814 3.455 -4.166 1.00 88.88 73 ALA A N 1
ATOM 606 C CA . ALA A 1 73 ? -2.005 2.635 -3.991 1.00 88.88 73 ALA A CA 1
ATOM 607 C C . ALA A 1 73 ? -1.968 1.877 -2.658 1.00 88.88 73 ALA A C 1
ATOM 609 O O . ALA A 1 73 ? -2.978 1.840 -1.954 1.00 88.88 73 ALA A O 1
ATOM 610 N N . TYR A 1 74 ? -0.805 1.335 -2.293 1.00 92.69 74 TYR A N 1
ATOM 611 C CA . TYR A 1 74 ? -0.569 0.669 -1.019 1.00 92.69 74 TYR A CA 1
ATOM 612 C C . TYR A 1 74 ? -0.746 1.633 0.157 1.00 92.69 74 TYR A C 1
ATOM 614 O O . TYR A 1 74 ? -1.545 1.360 1.049 1.00 92.69 74 TYR A O 1
ATOM 622 N N . GLU A 1 75 ? -0.096 2.800 0.126 1.00 92.88 75 GLU A N 1
ATOM 623 C CA . GLU A 1 75 ? -0.223 3.825 1.172 1.00 92.88 75 GLU A CA 1
ATOM 624 C C . GLU A 1 75 ? -1.691 4.252 1.365 1.00 92.88 75 GLU A C 1
ATOM 626 O O . GLU A 1 75 ? -2.203 4.268 2.489 1.00 92.88 75 GLU A O 1
ATOM 631 N N . LYS A 1 76 ? -2.422 4.497 0.268 1.00 94.19 76 LYS A N 1
ATOM 632 C CA . LYS A 1 76 ? -3.864 4.801 0.308 1.00 94.19 76 LYS A CA 1
ATOM 633 C C . LYS A 1 76 ? -4.694 3.649 0.875 1.00 94.19 76 LYS A C 1
ATOM 635 O O . LYS A 1 76 ? -5.652 3.889 1.613 1.00 94.19 76 LYS A O 1
ATOM 640 N N . LEU A 1 77 ? -4.369 2.405 0.519 1.00 94.50 77 LEU A N 1
ATOM 641 C CA . LEU A 1 77 ? -5.078 1.223 1.003 1.00 94.50 77 LEU A CA 1
ATOM 642 C C . LEU A 1 77 ? -4.895 1.050 2.511 1.00 94.50 77 LEU A C 1
ATOM 644 O O . LEU A 1 77 ? -5.893 0.879 3.212 1.00 94.50 77 LEU A O 1
ATOM 648 N N . VAL A 1 78 ? -3.655 1.138 2.996 1.00 97.12 78 VAL A N 1
ATOM 649 C CA . VAL A 1 78 ? -3.310 1.045 4.421 1.00 97.12 78 VAL A CA 1
ATOM 650 C C . VAL A 1 78 ? -4.028 2.135 5.209 1.00 97.12 78 VAL A C 1
ATOM 652 O O . VAL A 1 78 ? -4.705 1.838 6.193 1.00 97.12 78 VAL A O 1
ATOM 655 N N . HIS A 1 79 ? -3.973 3.382 4.737 1.00 96.81 79 HIS A N 1
ATOM 656 C CA . HIS A 1 79 ? -4.680 4.488 5.378 1.00 96.81 79 HIS A CA 1
ATOM 657 C C . HIS A 1 79 ? -6.193 4.230 5.452 1.00 96.81 79 HIS A C 1
ATOM 659 O O . HIS A 1 79 ? -6.799 4.338 6.516 1.00 96.81 79 HIS A O 1
ATOM 665 N N . ARG A 1 80 ? -6.811 3.796 4.347 1.00 96.62 80 ARG A N 1
ATOM 666 C CA . ARG A 1 80 ? -8.245 3.477 4.309 1.00 96.62 80 ARG A CA 1
ATOM 667 C C . ARG A 1 80 ? -8.619 2.333 5.252 1.00 96.62 80 ARG A C 1
ATOM 669 O O . ARG A 1 80 ? -9.693 2.372 5.848 1.00 96.62 80 ARG A O 1
ATOM 676 N N . GLN A 1 81 ? -7.779 1.306 5.369 1.00 97.12 81 GLN A N 1
ATOM 677 C CA . GLN A 1 81 ? -8.008 0.202 6.305 1.00 97.12 81 GLN A CA 1
ATOM 678 C C . GLN A 1 81 ? -7.936 0.678 7.755 1.00 97.12 81 GLN A C 1
ATOM 680 O O . GLN A 1 81 ? -8.839 0.371 8.530 1.00 97.12 81 GLN A O 1
ATOM 685 N N . ARG A 1 82 ? -6.928 1.489 8.092 1.00 97.81 82 ARG A N 1
ATOM 686 C CA . ARG A 1 82 ? -6.786 2.084 9.423 1.00 97.81 82 ARG A CA 1
ATOM 687 C C . ARG A 1 82 ? -8.005 2.928 9.798 1.00 97.81 82 ARG A C 1
ATOM 689 O O . ARG A 1 82 ? -8.624 2.666 10.821 1.00 97.81 82 ARG A O 1
ATOM 696 N N . MET A 1 83 ? -8.424 3.836 8.916 1.00 97.75 83 MET A N 1
ATOM 697 C CA . MET A 1 83 ? -9.623 4.658 9.132 1.00 97.75 83 MET A CA 1
ATOM 698 C C . MET A 1 83 ? -10.881 3.805 9.343 1.00 97.75 83 MET A C 1
ATOM 700 O O . MET A 1 83 ? -11.710 4.106 10.196 1.00 97.75 83 MET A O 1
ATOM 704 N N . ARG A 1 84 ? -11.042 2.709 8.588 1.00 97.81 84 ARG A N 1
ATOM 705 C CA . ARG A 1 84 ? -12.175 1.787 8.773 1.00 97.81 84 ARG A CA 1
ATOM 706 C C . ARG A 1 84 ? -12.143 1.093 10.131 1.00 97.81 84 ARG A C 1
ATOM 708 O O . ARG A 1 84 ? -13.202 0.929 10.730 1.00 97.81 84 ARG A O 1
ATOM 715 N N . ALA A 1 85 ? -10.965 0.683 10.595 1.00 97.81 85 ALA A N 1
ATOM 716 C CA . ALA A 1 85 ? -10.804 0.068 11.907 1.00 97.81 85 ALA A CA 1
ATOM 717 C C . ALA A 1 85 ? -11.156 1.060 13.027 1.00 97.81 85 ALA A C 1
ATOM 719 O O . ALA A 1 85 ? -11.966 0.725 13.889 1.00 97.81 85 ALA A O 1
ATOM 720 N N . GLU A 1 86 ? -10.650 2.294 12.948 1.00 97.94 86 GLU A N 1
ATOM 721 C CA . GLU A 1 86 ? -10.946 3.372 13.905 1.00 97.94 86 GLU A CA 1
ATOM 722 C C . GLU A 1 86 ? -12.454 3.692 13.944 1.00 97.94 86 GLU A C 1
ATOM 724 O O . GLU A 1 86 ? -13.072 3.692 15.008 1.00 97.94 86 GLU A O 1
ATOM 729 N N . VAL A 1 87 ? -13.097 3.842 12.779 1.00 98.12 87 VAL A N 1
ATOM 730 C CA . VAL A 1 87 ? -14.556 4.049 12.692 1.00 98.12 87 VAL A CA 1
ATOM 731 C C . VAL A 1 87 ? -15.330 2.856 13.257 1.00 98.12 87 VAL A C 1
ATOM 733 O O . VAL A 1 87 ? -16.339 3.036 13.938 1.00 98.12 87 VAL A O 1
ATOM 736 N N . SER A 1 88 ? -14.892 1.628 12.974 1.00 97.62 88 SER A N 1
ATOM 737 C CA . SER A 1 88 ? -15.546 0.428 13.501 1.00 97.62 88 SER A CA 1
ATOM 738 C C . SER A 1 88 ? -15.428 0.332 15.021 1.00 97.62 88 SER A C 1
ATOM 740 O O . SER A 1 88 ? -16.368 -0.144 15.659 1.00 97.62 88 SER A O 1
ATOM 742 N N . GLN A 1 89 ? -14.302 0.754 15.595 1.00 98.19 89 GLN A N 1
ATOM 743 C CA . GLN A 1 89 ? -14.102 0.794 17.039 1.00 98.19 89 GLN A CA 1
ATOM 744 C C . GLN A 1 89 ? -15.038 1.822 17.6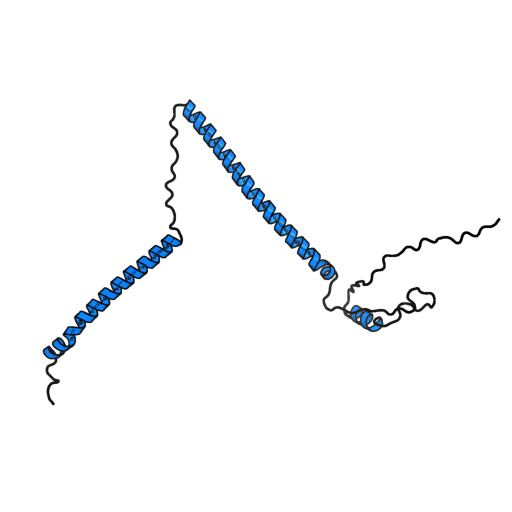84 1.00 98.19 89 GLN A C 1
ATOM 746 O O . GLN A 1 89 ? -15.832 1.450 18.546 1.00 98.19 89 GLN A O 1
ATOM 751 N N . ALA A 1 90 ? -15.047 3.063 17.187 1.00 97.81 90 ALA A N 1
ATOM 752 C CA . ALA A 1 90 ? -15.920 4.121 17.699 1.00 97.81 90 ALA A CA 1
ATOM 753 C C . ALA A 1 90 ? -17.410 3.736 17.628 1.00 97.81 90 ALA A C 1
ATOM 755 O O . ALA A 1 90 ? -18.168 3.941 18.578 1.00 97.81 90 ALA A O 1
ATOM 756 N N . LYS A 1 91 ? -17.834 3.104 16.523 1.00 98.12 91 LYS A N 1
ATOM 757 C CA . LYS A 1 91 ? -19.199 2.571 16.380 1.00 98.12 91 LYS A CA 1
ATOM 758 C C . LYS A 1 91 ? -19.507 1.485 17.403 1.00 98.12 91 LYS A C 1
ATOM 760 O O . LYS A 1 91 ? -20.605 1.474 17.948 1.00 98.12 91 LYS A O 1
ATOM 765 N N . ARG A 1 92 ? -18.570 0.568 17.660 1.00 98.00 92 ARG A N 1
ATOM 766 C CA . ARG A 1 92 ? -18.758 -0.494 18.657 1.00 98.00 92 ARG A CA 1
ATOM 767 C C . ARG A 1 92 ? -18.936 0.098 20.053 1.00 98.00 92 ARG A C 1
ATOM 769 O O . ARG A 1 92 ? -19.866 -0.298 20.746 1.00 98.00 92 ARG A O 1
ATOM 776 N N . GLU A 1 93 ? -18.091 1.052 20.427 1.00 97.44 93 GLU A N 1
ATOM 777 C CA . GLU A 1 93 ? -18.149 1.735 21.724 1.00 97.44 93 GLU A CA 1
ATOM 778 C C . GLU A 1 93 ? -19.454 2.527 21.884 1.00 97.44 93 GLU A C 1
ATOM 780 O O . GLU A 1 93 ? -20.148 2.390 22.891 1.00 97.44 93 GLU A O 1
ATOM 785 N N . THR A 1 94 ? -19.856 3.271 20.851 1.00 97.62 94 THR A N 1
ATOM 786 C CA . THR A 1 94 ? -21.114 4.035 20.856 1.00 97.62 94 THR A CA 1
ATOM 787 C C . THR A 1 94 ? -22.328 3.114 20.940 1.00 97.62 94 THR A C 1
ATOM 789 O O . THR A 1 94 ? -23.213 3.331 21.764 1.00 97.62 94 THR A O 1
ATOM 792 N N . ASN A 1 95 ? -22.368 2.051 20.134 1.00 97.69 95 ASN A N 1
ATOM 793 C CA . ASN A 1 95 ? -23.466 1.086 20.164 1.00 97.69 95 ASN A CA 1
ATOM 794 C C . ASN A 1 95 ? -23.561 0.386 21.524 1.00 97.69 95 ASN A C 1
ATOM 796 O O . ASN A 1 95 ? -24.663 0.181 22.026 1.00 97.69 95 ASN A O 1
ATOM 800 N N . PHE A 1 96 ? -22.425 0.046 22.136 1.00 97.81 96 PHE A N 1
ATOM 801 C CA . PHE A 1 96 ? -22.391 -0.535 23.476 1.00 97.81 96 PHE A CA 1
ATOM 802 C C . PHE A 1 96 ? -22.967 0.425 24.524 1.00 97.81 96 PHE A C 1
ATOM 804 O O . PHE A 1 96 ? -23.796 0.024 25.341 1.00 97.81 96 PHE A O 1
ATOM 811 N N . PHE A 1 97 ? -22.589 1.704 24.465 1.00 97.38 97 PHE A N 1
ATOM 812 C CA . PHE A 1 97 ? -23.137 2.726 25.350 1.00 97.38 97 PHE A CA 1
ATOM 813 C C . PHE A 1 97 ? -24.653 2.887 25.171 1.00 97.38 97 PHE A C 1
ATOM 815 O O . PHE A 1 97 ? -25.390 2.829 26.153 1.00 97.38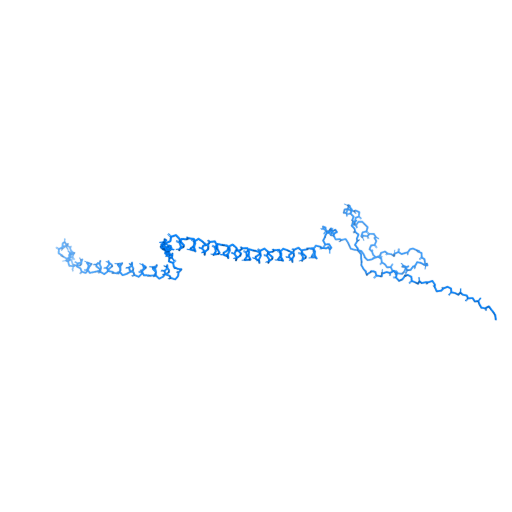 97 PHE A O 1
ATOM 822 N N . LEU A 1 98 ? -25.131 3.009 23.927 1.00 97.69 98 LEU A N 1
ATOM 823 C CA . LEU A 1 98 ? -26.561 3.130 23.624 1.00 97.69 98 LEU A CA 1
ATOM 824 C C . LEU A 1 98 ? -27.358 1.936 24.157 1.00 97.69 98 LEU A C 1
ATOM 826 O O . LEU A 1 98 ? -28.354 2.130 24.850 1.00 97.69 98 LEU A O 1
ATOM 830 N N . GLN A 1 99 ? -26.877 0.711 23.925 1.00 97.56 99 GLN A N 1
ATOM 831 C CA . GLN A 1 99 ? -27.517 -0.498 24.446 1.00 97.56 99 GLN A CA 1
ATOM 832 C C . GLN A 1 99 ? -27.589 -0.503 25.977 1.00 97.56 99 GLN A C 1
ATOM 834 O O . GLN A 1 99 ? -28.593 -0.932 26.543 1.00 97.56 99 GLN A O 1
ATOM 839 N N . ASN A 1 100 ? -26.549 -0.035 26.669 1.00 97.06 100 ASN A N 1
ATOM 840 C CA . ASN A 1 100 ? -26.554 0.027 28.130 1.00 97.06 100 ASN A CA 1
ATOM 841 C C . ASN A 1 100 ? -27.499 1.111 28.661 1.00 97.06 100 ASN A C 1
ATOM 843 O O . ASN A 1 100 ? -28.197 0.872 29.645 1.00 97.06 100 ASN A 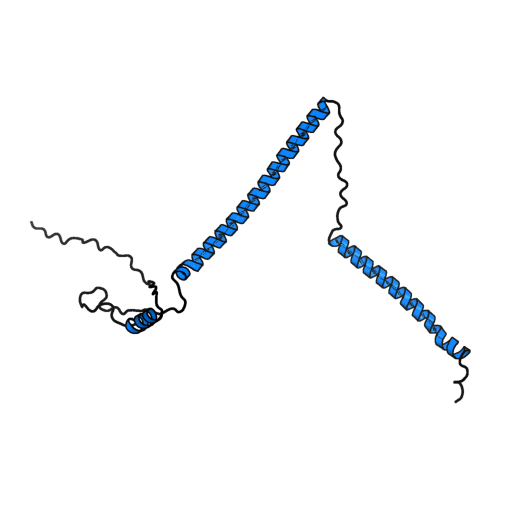O 1
ATOM 847 N N . VAL A 1 101 ? -27.580 2.267 27.996 1.00 97.62 101 VAL A N 1
ATOM 848 C CA . VAL A 1 101 ? -28.540 3.327 28.338 1.00 97.62 101 VAL A CA 1
ATOM 849 C C . VAL A 1 101 ? -29.977 2.847 28.137 1.00 97.62 101 VAL A C 1
ATOM 851 O O . VAL A 1 101 ? -30.819 3.062 29.006 1.00 97.62 101 VAL A O 1
ATOM 854 N N . GLU A 1 102 ? -30.270 2.166 27.029 1.00 96.75 102 GLU A N 1
ATOM 855 C CA . GLU A 1 102 ? -31.593 1.587 26.768 1.00 96.75 102 GLU A CA 1
ATOM 856 C C . GLU A 1 102 ? -31.963 0.517 27.799 1.00 96.75 102 GLU A C 1
ATOM 858 O O . GLU A 1 102 ? -33.073 0.543 28.332 1.00 96.75 102 GLU A O 1
ATOM 863 N N . LYS A 1 103 ? -31.024 -0.377 28.142 1.00 95.56 103 LYS A N 1
ATOM 864 C CA . LYS A 1 103 ? -31.209 -1.364 29.217 1.00 95.56 103 LYS A CA 1
ATOM 865 C C . LYS A 1 103 ? -31.492 -0.686 30.555 1.00 95.56 103 LYS A C 1
ATOM 867 O O . LYS A 1 103 ? -32.436 -1.084 31.227 1.00 95.56 103 LYS A O 1
ATOM 872 N N . SER A 1 104 ? -30.724 0.343 30.915 1.00 94.56 104 SER A N 1
ATOM 873 C CA . SER A 1 104 ? -30.910 1.095 32.162 1.00 94.56 104 SER A CA 1
ATOM 874 C C . SER A 1 104 ? -32.296 1.744 32.228 1.00 94.56 104 SER A C 1
ATOM 876 O O . SER A 1 104 ? -33.046 1.491 33.167 1.00 94.56 104 SER A O 1
ATOM 878 N N . LYS A 1 105 ? -32.711 2.455 31.168 1.00 96.12 105 LYS A N 1
ATOM 879 C CA . LYS A 1 105 ? -34.065 3.034 31.058 1.00 96.12 105 LYS A CA 1
ATOM 880 C C . LYS A 1 105 ? -35.165 1.972 31.128 1.00 96.12 105 LYS A C 1
ATOM 882 O O . LYS A 1 105 ? -36.240 2.219 31.670 1.00 96.12 105 LYS A O 1
ATOM 887 N N . GLY A 1 106 ? -34.930 0.796 30.545 1.00 94.75 106 GLY A N 1
ATOM 888 C CA . GLY A 1 106 ? -35.848 -0.339 30.627 1.00 94.75 106 GLY A CA 1
ATOM 889 C C . GLY A 1 106 ? -35.996 -0.870 32.055 1.00 94.75 106 GLY A C 1
ATOM 890 O O . GLY A 1 106 ? -37.117 -1.123 32.497 1.00 94.75 106 GLY A O 1
ATOM 891 N N . LEU A 1 107 ? -34.883 -0.997 32.785 1.00 91.31 107 LEU A N 1
ATOM 892 C CA . LEU A 1 107 ? -34.870 -1.416 34.188 1.00 91.31 107 LEU A CA 1
ATOM 893 C C . LEU A 1 107 ? -35.543 -0.384 35.099 1.00 91.31 107 LEU A C 1
ATOM 895 O O . LEU A 1 107 ? -36.358 -0.775 35.928 1.00 91.31 107 LEU A O 1
ATOM 899 N N . GLU A 1 108 ? -35.274 0.905 34.897 1.00 91.88 108 GLU A N 1
ATOM 900 C CA . GLU A 1 108 ? -35.895 2.008 35.642 1.00 91.88 108 GLU A CA 1
ATOM 901 C C . GLU A 1 108 ? -37.424 1.992 35.490 1.00 91.88 108 GLU A C 1
ATOM 903 O O . GLU A 1 108 ? -38.153 1.940 36.481 1.00 91.88 108 GLU A O 1
ATOM 908 N N . LYS A 1 109 ? -37.932 1.892 34.253 1.00 93.12 109 LYS A N 1
ATOM 909 C CA . LYS A 1 109 ? -39.377 1.747 33.997 1.00 93.12 109 LYS A CA 1
ATOM 910 C C . LYS A 1 109 ? -39.967 0.511 34.676 1.00 93.12 109 LYS A C 1
ATOM 912 O O . LYS A 1 109 ? -41.077 0.558 35.205 1.00 93.12 109 LYS A O 1
ATOM 917 N N . LEU A 1 110 ? -39.249 -0.612 34.654 1.00 89.44 110 LEU A N 1
ATOM 918 C CA . LEU A 1 110 ? -39.706 -1.844 35.296 1.00 89.44 110 LEU A CA 1
ATOM 919 C C . LEU A 1 110 ? -39.768 -1.690 36.824 1.00 89.44 110 LEU A C 1
ATOM 921 O O . LEU A 1 110 ? -40.716 -2.167 37.452 1.00 89.44 110 LEU A O 1
ATOM 925 N N . GLN A 1 111 ? -38.786 -1.004 37.409 1.00 88.44 111 GLN A N 1
ATOM 926 C CA . GLN A 1 111 ? -38.732 -0.681 38.831 1.00 88.44 111 GLN A CA 1
ATOM 927 C C . GLN A 1 111 ? -39.894 0.237 39.236 1.00 88.44 111 GLN A C 1
ATOM 929 O O . GLN A 1 111 ? -40.584 -0.055 40.213 1.00 88.44 111 GLN A O 1
ATOM 934 N N . GLU A 1 112 ? -40.190 1.279 38.453 1.00 89.75 112 GLU A N 1
ATOM 935 C CA . GLU A 1 112 ? -41.347 2.155 38.676 1.00 89.75 112 GLU A CA 1
ATOM 936 C C . GLU A 1 112 ? -42.678 1.390 38.636 1.00 89.75 112 GLU A C 1
ATOM 938 O O . GLU A 1 112 ? -43.540 1.590 39.495 1.00 89.75 112 GLU A O 1
ATOM 943 N N . VAL A 1 113 ? -42.855 0.489 37.662 1.00 89.38 113 VAL A N 1
ATOM 944 C CA . VAL A 1 113 ? -44.070 -0.335 37.543 1.00 89.38 113 VAL A CA 1
ATOM 945 C C . VAL A 1 113 ? -44.227 -1.271 38.744 1.00 89.38 113 VAL A C 1
ATOM 947 O O . VAL A 1 113 ? -45.335 -1.398 39.266 1.00 89.38 113 VAL A O 1
ATOM 950 N N . LYS A 1 114 ? -43.144 -1.905 39.214 1.00 87.81 114 LYS A N 1
ATOM 951 C CA . LYS A 1 114 ? -43.174 -2.756 40.417 1.00 87.81 114 LYS A CA 1
ATOM 952 C C . LYS A 1 114 ? -43.497 -1.960 41.678 1.00 87.81 114 LYS A C 1
ATOM 954 O O . LYS A 1 114 ? -44.374 -2.371 42.435 1.00 87.81 114 LYS A O 1
ATOM 959 N N . LYS A 1 115 ? -42.883 -0.783 41.843 1.00 86.25 115 LYS A N 1
ATOM 960 C CA . LYS A 1 115 ? -43.151 0.127 42.964 1.00 86.25 115 LYS A CA 1
ATOM 961 C C . LYS A 1 115 ? -44.619 0.558 43.004 1.00 86.25 115 LYS A C 1
ATOM 963 O O . LYS A 1 115 ? -45.235 0.512 44.063 1.00 86.25 115 LYS A O 1
ATOM 968 N N . LYS A 1 116 ? -45.216 0.903 41.853 1.00 87.88 116 LYS A N 1
ATOM 969 C CA . LYS A 1 116 ? -46.654 1.232 41.750 1.00 87.88 116 LYS A CA 1
ATOM 970 C C . LYS A 1 116 ? -47.570 0.062 42.120 1.00 87.88 116 LYS A C 1
ATOM 972 O O . LYS A 1 116 ? -48.657 0.289 42.632 1.00 87.88 116 LYS A O 1
ATOM 977 N N . LYS A 1 117 ? -47.139 -1.178 41.872 1.00 88.31 117 LYS A N 1
ATOM 978 C CA . LYS A 1 117 ? -47.857 -2.402 42.265 1.00 88.31 117 LYS A CA 1
ATOM 979 C C . LYS A 1 117 ? -47.588 -2.832 43.716 1.00 88.31 117 LYS A C 1
ATOM 981 O O . LYS A 1 117 ? -48.086 -3.877 44.118 1.00 88.31 117 LYS A O 1
ATOM 986 N N . GLY A 1 118 ? -46.802 -2.069 44.482 1.00 81.19 118 GLY A N 1
ATOM 987 C CA . GLY A 1 118 ? -46.445 -2.396 45.866 1.00 81.19 118 GLY A CA 1
ATOM 988 C C . GLY A 1 118 ? -45.490 -3.586 46.012 1.00 81.19 118 GLY A C 1
ATOM 989 O O . GLY A 1 118 ? -45.377 -4.133 47.102 1.00 81.19 118 GLY A O 1
ATOM 990 N N . GLN A 1 119 ? -44.819 -4.007 44.933 1.00 81.12 119 GLN A N 1
ATOM 991 C CA . GLN A 1 119 ? -43.820 -5.078 44.974 1.00 81.12 119 GLN A CA 1
ATOM 992 C C . GLN A 1 119 ? -42.430 -4.509 45.275 1.00 81.12 119 GLN A C 1
ATOM 994 O O . GLN A 1 119 ? -42.014 -3.521 44.664 1.00 81.12 119 GLN A O 1
ATOM 999 N N . GLU A 1 120 ? -41.702 -5.163 46.179 1.00 78.31 120 GLU A N 1
ATOM 1000 C CA . GLU A 1 120 ? -40.332 -4.800 46.543 1.00 78.31 120 GLU A CA 1
ATOM 1001 C C . GLU A 1 120 ? -39.355 -5.043 45.375 1.00 78.31 120 GLU A C 1
ATOM 1003 O O . GLU A 1 120 ? -39.498 -5.984 44.584 1.00 78.31 120 GLU A O 1
ATOM 1008 N N . TRP A 1 121 ? -38.380 -4.144 45.219 1.00 76.00 121 TRP A N 1
ATOM 1009 C CA . TRP A 1 121 ? -37.325 -4.273 44.218 1.00 76.00 121 TRP A CA 1
ATOM 1010 C C . TRP A 1 121 ? -36.115 -4.963 44.842 1.00 76.00 121 TRP A C 1
ATOM 1012 O O . TRP A 1 121 ? -35.322 -4.323 45.525 1.00 76.00 121 TRP A O 1
ATOM 1022 N N . GLU A 1 122 ? -35.951 -6.255 44.576 1.00 79.75 122 GLU A N 1
ATOM 1023 C CA . GLU A 1 122 ? -34.718 -6.954 44.930 1.00 79.75 122 GLU A CA 1
ATOM 1024 C C . GLU A 1 122 ? -33.630 -6.689 43.885 1.00 79.75 122 GLU A C 1
ATOM 1026 O O . GLU A 1 122 ? -33.768 -7.029 42.701 1.00 79.75 122 GLU A O 1
ATOM 1031 N N . GLU A 1 123 ? -32.523 -6.095 44.326 1.00 75.00 123 GLU A N 1
ATOM 1032 C CA . GLU A 1 123 ? -31.312 -6.015 43.521 1.00 75.00 123 GLU A CA 1
ATOM 1033 C C . GLU A 1 123 ? -30.764 -7.424 43.282 1.00 75.00 123 GLU A C 1
ATOM 1035 O O . GLU A 1 123 ? -30.382 -8.149 44.205 1.00 75.00 123 GLU A O 1
ATOM 1040 N N . LYS A 1 124 ? -30.718 -7.826 42.007 1.00 75.12 124 LYS A N 1
ATOM 1041 C CA . LYS A 1 124 ? -30.105 -9.093 41.613 1.00 75.12 124 LYS A CA 1
ATOM 1042 C C . LYS A 1 124 ? -28.598 -9.009 41.828 1.00 75.12 124 LYS A C 1
ATOM 1044 O O . LYS A 1 124 ? -27.867 -8.527 40.963 1.00 75.12 124 LYS A O 1
ATOM 1049 N N . HIS A 1 125 ? -28.138 -9.516 42.962 1.00 73.12 125 HIS A N 1
ATOM 1050 C CA . HIS A 1 125 ? -26.731 -9.772 43.211 1.00 73.12 125 HIS A CA 1
ATOM 1051 C C . HIS A 1 125 ? -26.340 -11.055 42.471 1.00 73.12 125 HIS A C 1
ATOM 1053 O O . HIS A 1 125 ? -26.782 -12.159 42.780 1.00 73.12 125 HIS A O 1
ATOM 1059 N N . TRP A 1 126 ? -25.526 -10.918 41.432 1.00 78.06 126 TRP A N 1
ATOM 1060 C CA . TRP A 1 126 ? -24.942 -12.079 40.775 1.00 78.06 126 TRP A CA 1
ATOM 1061 C C . TRP A 1 126 ? -23.737 -12.526 41.600 1.00 78.06 126 TRP A C 1
ATOM 1063 O O . TRP A 1 126 ? -22.753 -11.793 41.697 1.00 78.06 126 TRP A O 1
ATOM 1073 N N . HIS A 1 127 ? -23.790 -13.722 42.188 1.00 69.44 127 HIS A N 1
ATOM 1074 C CA . HIS A 1 127 ? -22.624 -14.335 42.824 1.00 69.44 127 HIS A CA 1
ATOM 1075 C C . HIS A 1 127 ? -21.605 -14.745 41.754 1.00 69.44 127 HIS A C 1
ATOM 1077 O O . HIS A 1 127 ? -21.564 -15.891 41.310 1.00 69.44 127 HIS A O 1
ATOM 1083 N N . PHE A 1 128 ? -20.789 -13.796 41.298 1.00 75.19 128 PHE A N 1
ATOM 1084 C CA . PHE A 1 128 ? -19.679 -14.099 40.408 1.00 75.19 128 PHE A CA 1
ATOM 1085 C C . PHE A 1 128 ? -18.486 -14.573 41.239 1.00 75.19 128 PHE A C 1
ATOM 1087 O O . PHE A 1 128 ? -17.926 -13.818 42.030 1.00 75.19 128 PHE A O 1
ATOM 1094 N N . GLN A 1 129 ? -18.086 -15.831 41.060 1.00 80.50 129 GLN A N 1
ATOM 1095 C CA . GLN A 1 129 ? -16.796 -16.308 41.550 1.00 80.50 129 GLN A CA 1
ATOM 1096 C C . GLN A 1 129 ? -15.712 -15.660 40.680 1.00 80.50 129 GLN A C 1
ATOM 1098 O O . GLN A 1 129 ? -15.518 -16.044 39.524 1.00 80.50 129 GLN A O 1
ATOM 1103 N N . GLN A 1 130 ? -15.054 -14.626 41.207 1.00 81.44 130 GLN A N 1
ATOM 1104 C CA . GLN A 1 130 ? -13.973 -13.947 40.503 1.00 81.44 130 GLN A CA 1
ATOM 1105 C C . GLN A 1 130 ? -12.861 -14.956 40.191 1.00 81.44 130 GLN A C 1
ATOM 1107 O O . GLN A 1 130 ? -12.366 -15.650 41.077 1.00 81.44 130 GLN A O 1
ATOM 1112 N N . ARG A 1 131 ? -12.479 -15.063 38.913 1.00 83.81 131 ARG A N 1
ATOM 1113 C CA . ARG A 1 131 ? -11.325 -15.882 38.526 1.00 83.81 131 ARG A CA 1
ATOM 1114 C C . ARG A 1 131 ? -10.067 -15.277 39.137 1.00 83.81 131 ARG A C 1
ATOM 1116 O O . ARG A 1 131 ? -9.891 -14.062 39.065 1.00 83.81 131 ARG A O 1
ATOM 1123 N N . ALA A 1 132 ? -9.205 -16.134 39.681 1.00 85.56 132 ALA A N 1
ATOM 1124 C CA . ALA A 1 132 ? -7.919 -15.712 40.218 1.00 85.56 132 ALA A CA 1
ATOM 1125 C C . ALA A 1 132 ? -7.131 -14.918 39.162 1.00 85.56 132 ALA A C 1
ATOM 1127 O O . ALA A 1 132 ? -7.044 -15.321 37.997 1.00 85.56 132 ALA A O 1
ATOM 1128 N N . THR A 1 133 ? -6.582 -13.778 39.567 1.00 87.19 133 THR A N 1
ATOM 1129 C CA . THR A 1 133 ? -5.719 -12.933 38.734 1.00 87.19 133 THR A CA 1
ATOM 1130 C C . THR A 1 133 ? -4.369 -13.603 38.480 1.00 87.19 133 THR A C 1
ATOM 1132 O O . THR A 1 133 ? -3.935 -14.471 39.235 1.00 87.19 133 THR A O 1
ATOM 1135 N N . GLU A 1 134 ? -3.665 -13.191 37.421 1.00 86.12 134 GLU A N 1
ATOM 1136 C CA . GLU A 1 134 ? -2.350 -13.750 37.058 1.00 86.12 134 GLU A CA 1
ATOM 1137 C C . GLU A 1 134 ? -1.349 -13.687 38.230 1.00 86.12 134 GLU A C 1
ATOM 1139 O O . GLU A 1 134 ? -0.591 -14.625 38.472 1.00 86.12 134 GLU A O 1
ATOM 1144 N N . THR A 1 135 ? -1.418 -12.624 39.034 1.00 88.44 135 THR A N 1
ATOM 1145 C CA . THR A 1 135 ? -0.632 -12.448 40.262 1.00 88.44 135 THR A CA 1
ATOM 1146 C C . THR A 1 135 ? -0.968 -13.481 41.341 1.00 88.44 135 THR A C 1
ATOM 1148 O O . THR A 1 135 ? -0.065 -14.027 41.975 1.00 88.44 135 THR A O 1
ATOM 1151 N N . GLU A 1 136 ? -2.249 -13.802 41.532 1.00 88.31 136 GLU A N 1
ATOM 1152 C CA . GLU A 1 136 ? -2.714 -14.809 42.498 1.00 88.31 136 GLU A CA 1
ATOM 1153 C C . GLU A 1 136 ? -2.354 -16.229 42.040 1.00 88.31 136 GLU A C 1
ATOM 1155 O O . GLU A 1 136 ? -1.936 -17.067 42.844 1.00 88.31 136 GLU A O 1
ATOM 1160 N N . ILE A 1 137 ? -2.424 -16.494 40.731 1.00 89.12 137 ILE A N 1
ATOM 1161 C CA . ILE A 1 137 ? -1.989 -17.763 40.136 1.00 89.12 137 ILE A CA 1
ATOM 1162 C C . ILE A 1 137 ? -0.484 -17.958 40.355 1.00 89.12 137 ILE A C 1
ATOM 1164 O O . ILE A 1 137 ? -0.060 -19.033 40.785 1.00 89.12 137 ILE A O 1
ATOM 1168 N N . GLN A 1 138 ? 0.331 -16.929 40.115 1.00 89.25 138 GLN A N 1
ATOM 1169 C CA . GLN A 1 138 ? 1.778 -16.994 40.328 1.00 89.25 138 GLN A CA 1
ATOM 1170 C C . GLN A 1 138 ? 2.140 -17.166 41.809 1.00 89.25 138 GLN A C 1
ATOM 1172 O O . GLN A 1 138 ? 2.982 -18.006 42.135 1.00 89.25 138 GLN A O 1
ATOM 1177 N N . ALA A 1 139 ? 1.465 -16.450 42.712 1.00 88.81 139 ALA A N 1
ATOM 1178 C CA . ALA A 1 139 ? 1.660 -16.596 44.153 1.00 88.81 139 ALA A CA 1
ATOM 1179 C C . ALA A 1 139 ? 1.279 -18.002 44.648 1.00 88.81 139 ALA A C 1
ATOM 1181 O O . ALA A 1 139 ? 2.042 -18.616 45.397 1.00 88.81 139 ALA A O 1
ATOM 1182 N N . SER A 1 140 ? 0.152 -18.553 44.181 1.00 87.69 140 SER A N 1
ATOM 1183 C CA . SER A 1 140 ? -0.276 -19.912 44.541 1.00 87.69 140 SER A CA 1
ATOM 1184 C C . SER A 1 140 ? 0.688 -20.981 44.016 1.00 87.69 140 SER A C 1
ATOM 1186 O O . SER A 1 140 ? 1.050 -21.897 44.755 1.00 87.69 140 SER A O 1
ATOM 1188 N N . LYS A 1 141 ? 1.201 -20.832 42.785 1.00 89.06 141 LYS A N 1
ATOM 1189 C CA . LYS A 1 141 ? 2.238 -21.716 42.228 1.00 89.06 141 LYS A CA 1
ATOM 1190 C C . LYS A 1 141 ? 3.539 -21.635 43.020 1.00 89.06 141 LYS A C 1
ATOM 1192 O O . LYS A 1 141 ? 4.124 -22.671 43.329 1.00 89.06 141 LYS A O 1
ATOM 1197 N N . ALA A 1 142 ? 3.985 -20.433 43.381 1.00 86.06 142 ALA A N 1
ATOM 1198 C CA . ALA A 1 142 ? 5.188 -20.243 44.186 1.00 86.06 142 ALA A CA 1
ATOM 1199 C C . ALA A 1 142 ? 5.033 -20.843 45.596 1.00 86.06 142 ALA A C 1
ATOM 1201 O O . ALA A 1 142 ? 5.954 -21.489 46.096 1.00 86.06 142 ALA A O 1
ATOM 1202 N N . ALA A 1 143 ? 3.861 -20.694 46.220 1.00 86.31 143 ALA A N 1
ATOM 1203 C CA . ALA A 1 143 ? 3.534 -21.332 47.495 1.00 86.31 143 ALA A CA 1
ATOM 1204 C C . ALA A 1 143 ? 3.481 -22.870 47.377 1.00 86.31 143 ALA A C 1
ATOM 1206 O O . ALA A 1 143 ? 3.998 -23.578 48.246 1.00 86.31 143 ALA A O 1
ATOM 1207 N N . GLY A 1 144 ? 2.939 -23.390 46.273 1.00 86.88 144 GLY A N 1
ATOM 1208 C CA . GLY A 1 144 ? 2.946 -24.816 45.936 1.00 86.88 144 GLY A CA 1
ATOM 1209 C C . GLY A 1 144 ? 4.358 -25.383 45.757 1.00 86.88 144 GLY A C 1
ATOM 1210 O O . GLY A 1 144 ? 4.680 -26.440 46.292 1.00 86.88 144 GLY A O 1
ATOM 1211 N N . LEU A 1 145 ? 5.254 -24.657 45.081 1.00 81.81 145 LEU A N 1
ATOM 1212 C CA . LEU A 1 145 ? 6.664 -25.056 44.979 1.00 81.81 145 LEU A CA 1
ATOM 1213 C C . LEU A 1 145 ? 7.367 -25.028 46.342 1.00 81.81 145 LEU A C 1
ATOM 1215 O O . LEU A 1 145 ? 8.138 -25.934 46.654 1.00 81.81 145 LEU A O 1
ATOM 1219 N N . ARG A 1 146 ? 7.098 -24.007 47.166 1.00 81.50 146 ARG A N 1
ATOM 1220 C CA . ARG A 1 146 ? 7.693 -23.867 48.505 1.00 81.50 146 ARG A CA 1
ATOM 1221 C C . ARG A 1 146 ? 7.258 -24.980 49.459 1.00 81.50 146 ARG A C 1
ATOM 1223 O O . ARG A 1 146 ? 8.091 -25.478 50.210 1.00 81.50 146 ARG A O 1
ATOM 1230 N N . SER A 1 147 ? 5.986 -25.374 49.434 1.00 84.94 147 SER A N 1
ATOM 1231 C CA . SER A 1 147 ? 5.480 -26.499 50.236 1.00 84.94 147 SER A CA 1
ATOM 1232 C C . SER A 1 147 ? 6.099 -27.826 49.792 1.00 84.94 147 SER A C 1
ATOM 1234 O O . SER A 1 147 ? 6.647 -28.540 50.629 1.00 84.94 147 SER A O 1
ATOM 1236 N N . LYS A 1 148 ? 6.152 -28.087 48.481 1.00 86.62 148 LYS A N 1
ATOM 1237 C CA . LYS A 1 148 ? 6.798 -29.284 47.920 1.00 86.62 148 LYS A CA 1
ATOM 1238 C C . LYS A 1 148 ? 8.293 -29.372 48.249 1.00 86.62 148 LYS A C 1
ATOM 1240 O O . LYS A 1 148 ? 8.800 -30.446 48.556 1.00 86.62 148 LYS A O 1
ATOM 1245 N N . ALA A 1 149 ? 9.006 -28.246 48.223 1.00 83.62 149 ALA A N 1
ATOM 1246 C CA . ALA A 1 149 ? 10.419 -28.194 48.600 1.00 83.62 149 ALA A CA 1
ATOM 1247 C C . ALA A 1 149 ? 10.641 -28.495 50.093 1.00 83.62 149 ALA A C 1
ATOM 1249 O O . ALA A 1 149 ? 11.593 -29.197 50.436 1.00 83.62 149 ALA A O 1
ATOM 1250 N N . ARG A 1 150 ? 9.758 -28.005 50.978 1.00 87.19 150 ARG A N 1
ATOM 1251 C CA . ARG A 1 150 ? 9.804 -28.333 52.414 1.00 87.19 150 ARG A CA 1
ATOM 1252 C C . ARG A 1 150 ? 9.591 -29.825 52.651 1.00 87.19 150 ARG A C 1
ATOM 1254 O O . ARG A 1 150 ? 10.372 -30.424 53.377 1.00 87.19 150 ARG A O 1
ATOM 1261 N N . GLU A 1 151 ? 8.594 -30.416 51.997 1.00 85.75 151 GLU A N 1
ATOM 1262 C CA . GLU A 1 151 ? 8.265 -31.840 52.124 1.00 85.75 151 GLU A CA 1
ATOM 1263 C C . GLU A 1 151 ? 9.427 -32.743 51.679 1.00 85.75 151 GLU A C 1
ATOM 1265 O O . GLU A 1 151 ? 9.847 -33.631 52.420 1.00 85.75 151 GLU A O 1
ATOM 1270 N N . LEU A 1 152 ? 10.035 -32.456 50.521 1.00 87.19 152 LEU A N 1
ATOM 1271 C CA . LEU A 1 152 ? 11.227 -33.169 50.044 1.00 87.19 152 LEU A CA 1
ATOM 1272 C C . LEU A 1 152 ? 12.422 -33.021 50.995 1.00 87.19 152 LEU A C 1
ATOM 1274 O O . LEU A 1 152 ? 13.158 -33.984 51.209 1.00 87.19 152 LEU A O 1
ATOM 1278 N N . GLY A 1 153 ? 12.607 -31.836 51.586 1.00 88.06 153 GLY A N 1
ATOM 1279 C CA . GLY A 1 153 ? 13.636 -31.596 52.597 1.00 88.06 153 GLY A CA 1
ATOM 1280 C C . GLY A 1 153 ? 13.435 -32.457 53.844 1.00 88.06 153 GLY A C 1
ATOM 1281 O O . GLY A 1 153 ? 14.381 -33.094 54.307 1.00 88.06 153 GLY A O 1
ATOM 1282 N N . THR A 1 154 ? 12.199 -32.548 54.343 1.00 90.19 154 THR A N 1
ATOM 1283 C CA . THR A 1 154 ? 11.848 -33.414 55.478 1.00 90.19 154 THR A CA 1
ATOM 1284 C C . THR A 1 154 ? 12.104 -34.891 55.162 1.00 90.19 154 THR A C 1
ATOM 1286 O O . THR A 1 154 ? 12.681 -35.601 55.987 1.00 90.19 154 THR A O 1
ATOM 1289 N N . ILE A 1 155 ? 11.751 -35.351 53.955 1.00 85.44 155 ILE A N 1
ATOM 1290 C CA . ILE A 1 155 ? 11.998 -36.732 53.503 1.00 85.44 155 ILE A CA 1
ATOM 1291 C C . ILE A 1 155 ? 13.504 -37.029 53.431 1.00 85.44 155 ILE A C 1
ATOM 1293 O O . ILE A 1 155 ? 13.961 -38.056 53.939 1.00 85.44 155 ILE A O 1
ATOM 1297 N N . ALA A 1 156 ? 14.294 -36.127 52.843 1.00 86.94 156 ALA A N 1
ATOM 1298 C CA . ALA A 1 156 ? 15.744 -36.282 52.740 1.00 86.94 156 ALA A CA 1
ATOM 1299 C C . ALA A 1 156 ? 16.424 -36.285 54.120 1.00 86.94 156 ALA A C 1
ATOM 1301 O O . ALA A 1 156 ? 17.346 -37.068 54.364 1.00 86.94 156 ALA A O 1
ATOM 1302 N N . GLU A 1 157 ? 15.955 -35.445 55.046 1.00 86.88 157 GLU A N 1
ATOM 1303 C CA . GLU A 1 157 ? 16.459 -35.414 56.416 1.00 86.88 157 GLU A CA 1
ATOM 1304 C C . GLU A 1 157 ? 16.149 -36.716 57.163 1.00 86.88 157 GLU A C 1
ATOM 1306 O O . GLU A 1 157 ? 17.031 -37.255 57.838 1.00 86.88 157 GLU A O 1
ATOM 1311 N N . HIS A 1 158 ? 14.933 -37.247 57.004 1.00 84.25 158 HIS A N 1
ATOM 1312 C CA . HIS A 1 158 ? 14.542 -38.536 57.569 1.00 84.25 158 HIS A CA 1
ATOM 1313 C C . HIS A 1 158 ? 15.433 -39.664 57.031 1.00 84.25 158 HIS A C 1
ATOM 1315 O O . HIS A 1 158 ? 16.008 -40.416 57.815 1.00 84.25 158 HIS A O 1
ATOM 1321 N N . HIS A 1 159 ? 15.649 -39.722 55.713 1.00 82.81 159 HIS A N 1
ATOM 1322 C CA . HIS A 1 159 ? 16.545 -40.697 55.085 1.00 82.81 159 HIS A CA 1
ATOM 1323 C C . HIS A 1 159 ? 17.987 -40.601 55.620 1.00 82.81 159 HIS A C 1
ATOM 1325 O O . HIS A 1 159 ? 18.589 -41.614 55.974 1.00 82.81 159 HIS A O 1
ATOM 1331 N N . ARG A 1 160 ? 18.535 -39.384 55.760 1.00 82.00 160 ARG A N 1
ATOM 1332 C CA . ARG A 1 160 ? 19.882 -39.157 56.315 1.00 82.00 160 ARG A CA 1
ATOM 1333 C C . ARG A 1 160 ? 20.005 -39.634 57.767 1.00 82.00 160 ARG A C 1
ATOM 1335 O O . ARG A 1 160 ? 21.000 -40.268 58.109 1.00 82.00 160 ARG A O 1
ATOM 1342 N N . LYS A 1 161 ? 19.007 -39.351 58.614 1.00 81.44 161 LYS A N 1
ATOM 1343 C CA . LYS A 1 161 ? 18.968 -39.816 60.016 1.00 81.44 161 LYS A CA 1
ATOM 1344 C C . LYS A 1 161 ? 18.843 -41.340 60.115 1.00 81.44 161 LYS A C 1
ATOM 1346 O O . LYS A 1 161 ? 19.383 -41.933 61.041 1.00 81.44 161 LYS A O 1
ATOM 1351 N N . SER A 1 162 ? 18.177 -41.990 59.161 1.00 71.50 162 SER A N 1
ATOM 1352 C CA . SER A 1 162 ? 18.116 -43.456 59.100 1.00 71.50 162 SER A CA 1
ATOM 1353 C C . SER A 1 162 ? 19.454 -44.086 58.686 1.00 71.50 162 SER A C 1
ATOM 1355 O O . SER A 1 162 ? 19.791 -45.167 59.165 1.00 71.50 162 SER A O 1
ATOM 1357 N N . GLN A 1 163 ? 20.252 -43.412 57.850 1.00 67.12 163 GLN A N 1
ATOM 1358 C CA . GLN A 1 163 ? 21.553 -43.928 57.406 1.00 67.12 163 GLN A CA 1
ATOM 1359 C C . GLN A 1 163 ? 22.654 -43.891 58.478 1.00 67.12 163 GLN A C 1
ATOM 1361 O O . GLN A 1 163 ? 23.584 -44.694 58.413 1.00 67.12 163 GLN A O 1
ATOM 1366 N N . SER A 1 164 ? 22.556 -43.032 59.501 1.00 61.75 164 SER A N 1
ATOM 1367 C CA . SER A 1 164 ? 23.585 -42.943 60.553 1.00 61.75 164 SER A CA 1
ATOM 1368 C C . SER A 1 164 ? 23.668 -44.175 61.464 1.00 61.75 164 SER A C 1
ATOM 1370 O O . SER A 1 164 ? 24.638 -44.309 62.202 1.00 61.75 164 SER A O 1
ATOM 1372 N N . ASN A 1 165 ? 22.706 -45.102 61.379 1.00 60.09 165 ASN A N 1
ATOM 1373 C CA . ASN A 1 165 ? 22.747 -46.387 62.086 1.00 60.09 165 ASN A CA 1
ATOM 1374 C C . ASN A 1 165 ? 23.175 -47.567 61.196 1.00 60.09 165 ASN A C 1
ATOM 1376 O O . ASN A 1 165 ? 23.288 -48.684 61.693 1.00 60.09 165 ASN A O 1
ATOM 1380 N N . VAL A 1 166 ? 23.450 -47.354 59.902 1.00 64.06 166 VAL A N 1
ATOM 1381 C CA . VAL A 1 166 ? 23.824 -48.439 58.973 1.00 64.06 166 VAL A CA 1
ATOM 1382 C C . VAL A 1 166 ? 25.184 -49.039 59.330 1.00 64.06 166 VAL A C 1
ATOM 1384 O O . VAL A 1 166 ? 25.352 -50.249 59.248 1.00 64.06 166 VAL A O 1
ATOM 1387 N N . THR A 1 167 ? 26.137 -48.234 59.805 1.00 62.19 167 THR A N 1
ATOM 1388 C CA . THR A 1 167 ? 27.453 -48.717 60.264 1.00 62.19 167 THR A CA 1
ATOM 1389 C C . THR A 1 167 ? 27.365 -49.523 61.562 1.00 62.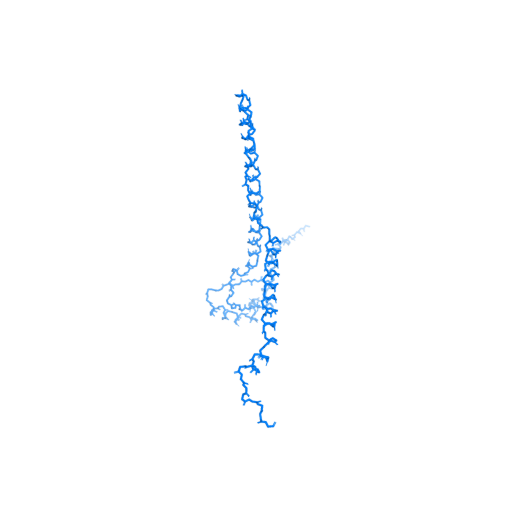19 167 THR A C 1
ATOM 1391 O O . THR A 1 167 ? 28.097 -50.497 61.723 1.00 62.19 167 THR A O 1
ATOM 1394 N N . LEU A 1 168 ? 26.454 -49.157 62.472 1.00 61.94 168 LEU A N 1
ATOM 1395 C CA . LEU A 1 168 ? 26.183 -49.911 63.699 1.00 61.94 168 LEU A CA 1
ATOM 1396 C C . LEU A 1 168 ? 25.471 -51.235 63.381 1.00 61.94 168 LEU A C 1
ATOM 1398 O O . LEU A 1 168 ? 25.877 -52.284 63.868 1.00 61.94 168 LEU A O 1
ATOM 1402 N N . LEU A 1 169 ? 24.454 -51.202 62.516 1.00 60.75 169 LEU A N 1
ATOM 1403 C CA . LEU A 1 169 ? 23.714 -52.392 62.092 1.00 60.75 169 LEU A CA 1
ATOM 1404 C C . LEU A 1 169 ? 24.584 -53.346 61.259 1.00 60.75 169 LEU A C 1
ATOM 1406 O O . LEU A 1 169 ? 24.514 -54.553 61.465 1.00 60.75 169 LEU A O 1
ATOM 1410 N N . ALA A 1 170 ? 25.464 -52.835 60.393 1.00 65.81 170 ALA A N 1
ATOM 1411 C CA . ALA A 1 170 ? 26.437 -53.655 59.669 1.00 65.81 170 ALA A CA 1
ATOM 1412 C C . ALA A 1 170 ? 27.424 -54.354 60.621 1.00 65.81 170 ALA A C 1
ATOM 1414 O O . ALA A 1 170 ? 27.733 -55.523 60.414 1.00 65.81 170 ALA A O 1
ATOM 1415 N N . LYS A 1 171 ? 27.861 -53.682 61.699 1.00 63.31 171 LYS A N 1
ATOM 1416 C CA . LYS A 1 171 ? 28.707 -54.286 62.746 1.00 63.31 171 LYS A CA 1
ATOM 1417 C C . LYS A 1 171 ? 27.986 -55.352 63.578 1.00 63.31 171 LYS A C 1
ATOM 1419 O O . LYS A 1 171 ? 28.632 -56.289 64.028 1.00 63.31 171 LYS A O 1
ATOM 1424 N N . ILE A 1 172 ? 26.677 -55.213 63.799 1.00 66.56 172 ILE A N 1
ATOM 1425 C CA . ILE A 1 172 ? 25.878 -56.177 64.576 1.00 66.56 172 ILE A CA 1
ATOM 1426 C C . ILE A 1 172 ? 25.517 -57.413 63.734 1.00 66.56 172 ILE A C 1
ATOM 1428 O O . ILE A 1 172 ? 25.527 -58.523 64.257 1.00 66.56 172 ILE A O 1
ATOM 1432 N N . PHE A 1 173 ? 25.214 -57.241 62.443 1.00 66.31 173 PHE A N 1
ATOM 1433 C CA . PHE A 1 173 ? 24.695 -58.317 61.585 1.00 66.31 173 PHE A CA 1
ATOM 1434 C C . PHE A 1 173 ? 25.712 -58.928 60.605 1.00 66.31 173 PHE A C 1
ATOM 1436 O O . PHE A 1 173 ? 25.400 -59.947 59.997 1.00 66.31 173 PHE A O 1
ATOM 1443 N N . ASN A 1 174 ? 26.921 -58.369 60.467 1.00 61.56 174 ASN A N 1
ATOM 1444 C CA . ASN A 1 174 ? 28.014 -58.950 59.676 1.00 61.56 174 ASN A CA 1
ATOM 1445 C C . ASN A 1 174 ? 29.321 -58.980 60.502 1.00 61.56 174 ASN A C 1
ATOM 1447 O O . ASN A 1 174 ? 30.132 -58.057 60.421 1.00 61.56 174 ASN A O 1
ATOM 1451 N N . PRO A 1 175 ? 29.563 -60.025 61.316 1.00 57.94 175 PRO A N 1
ATOM 1452 C CA . PRO A 1 175 ? 30.735 -60.092 62.192 1.00 57.94 175 PRO A CA 1
ATOM 1453 C C . PRO A 1 175 ? 32.032 -60.527 61.479 1.00 57.94 175 PRO A C 1
ATOM 1455 O O . PRO A 1 175 ? 33.081 -60.585 62.111 1.00 57.94 175 PRO A O 1
ATOM 1458 N N . SER A 1 176 ? 32.002 -60.852 60.180 1.00 58.81 176 SER A N 1
ATOM 1459 C CA . SER A 1 176 ? 33.099 -61.565 59.500 1.00 58.81 176 SER A CA 1
ATOM 1460 C C . SER A 1 176 ? 34.180 -60.689 58.847 1.00 58.81 176 SER A C 1
ATOM 1462 O O . SER A 1 176 ? 34.957 -61.201 58.048 1.00 58.81 176 SER A O 1
ATOM 1464 N N . THR A 1 177 ? 34.257 -59.388 59.139 1.00 57.72 177 THR A N 1
ATOM 1465 C CA . THR A 1 177 ? 35.291 -58.492 58.570 1.00 57.72 177 THR A CA 1
ATOM 1466 C C . THR A 1 177 ? 36.097 -57.765 59.647 1.00 57.72 177 THR A C 1
ATOM 1468 O O . THR A 1 177 ? 36.338 -56.564 59.549 1.00 57.72 177 THR A O 1
ATOM 1471 N N . ALA A 1 178 ? 36.488 -58.486 60.698 1.00 51.34 178 ALA A N 1
ATOM 1472 C CA . ALA A 1 178 ? 37.421 -58.016 61.722 1.00 51.34 178 ALA A CA 1
ATOM 1473 C C . ALA A 1 178 ? 38.509 -59.071 61.989 1.00 51.34 178 ALA A C 1
ATOM 1475 O O . ALA A 1 178 ? 38.648 -59.542 63.112 1.00 51.34 178 ALA A O 1
ATOM 1476 N N . GLN A 1 179 ? 39.240 -59.471 60.944 1.00 46.72 179 GLN A N 1
ATOM 1477 C CA . GLN A 1 179 ? 40.562 -60.097 61.052 1.00 46.72 179 GLN A CA 1
ATOM 1478 C C . GLN A 1 179 ? 41.420 -59.675 59.853 1.00 46.72 179 GLN A C 1
ATOM 1480 O O . GLN A 1 179 ? 41.340 -60.273 58.785 1.00 46.72 179 GLN A O 1
ATOM 1485 N N . GLU A 1 180 ? 42.180 -58.601 60.052 1.00 34.31 180 GLU A N 1
ATOM 1486 C CA . GLU A 1 180 ? 43.637 -58.538 59.861 1.00 34.31 180 GLU A CA 1
ATOM 1487 C C . GLU A 1 180 ? 44.195 -57.574 60.916 1.00 34.31 180 GLU A C 1
ATOM 1489 O O . GLU A 1 180 ? 43.546 -56.524 61.150 1.00 34.31 180 GLU A O 1
#

Sequence (180 aa):
TRGSRGKKNGKRRGKSFTEGWVEFQNKAVAKRVAASLHNAPIGTRKRSRFHDDLWNIKYLHRFKWTHLSERLAYEKLVHRQRMRAEVSQAKRETNFFLQNVEKSKGLEKLQEVKKKKGQEWEEKHWHFQQRATETEIQASKAAGLRSKARELGTIAEHHRKSQSNVTLLAKIFNPSTAQE

pLDDT: mean 84.01, std 14.79, range [34.31, 98.19]

Secondary structure (DSSP, 8-state):
-----------------S------S-HHHHHHHHHHHTT-BS-SSTTSTTSSPBP-----TT--HHHHHHHHHHHHHHHHHHHHHHHHHHHHHHHHHHHHHHHHHHHHHHHHHHHHTT-----------PPPPHHHHHHHHHHHHHHHHHHHHHHHHHHHHHHTTHHHHHHHH---S---